Protein AF-A0A2V8RNE8-F1 (afdb_monomer_lite)

Sequence (135 aa):
SGQACASVERCYVHERVADDFTARVVEKVLALRQAVGTEEGADLGAMSSERQLRTVEEHLREAVARGACVLTGGGRARGLPEGGAFHEPTVLTGVDHSMTIMREETFGPVLPVMTFRDEDEAVRLANDSPFGLTA

Secondary structure (DSSP, 8-state):
---STTS---EEEEGGGHHHHHHHHHHHHHT--B--TTSTT-SB---S-HHHHHHHHHHHHHHHHTT-EEEE--SBPSSS-TT---B--EEEES--TTSGGGTS---SSEEEEEEESSHHHHHHHHHSSS--S--

Radius of gyration: 14.94 Å; chains: 1; bounding box: 36×27×40 Å

Foldseek 3Di:
DLQDPPRQLEAEAAPVCQVVVVVVVLVVLVPAAEADPPDPRHRHYFDPDPVLLVLLLVLLVQQVVVPKDKPDFNAADPPYDPPTRHGRQIEIEPDDPVGCSLADRSSDSYYYYYYDHDPVRVVVSVPPYPDDDYD

pLDDT: mean 94.1, std 6.02, range [69.38, 98.56]

Structure (mmCIF, N/CA/C/O backbone):
data_AF-A0A2V8RNE8-F1
#
_entry.id   AF-A0A2V8RNE8-F1
#
loop_
_atom_site.group_PDB
_atom_site.id
_atom_site.type_symbol
_atom_site.label_atom_id
_atom_site.label_alt_id
_atom_site.label_comp_id
_atom_site.label_asym_id
_atom_site.label_entity_id
_atom_site.label_seq_id
_atom_site.pdbx_PDB_ins_code
_atom_site.Cartn_x
_atom_site.Cartn_y
_atom_site.Cartn_z
_atom_site.occupancy
_atom_site.B_iso_or_equiv
_atom_site.auth_seq_id
_atom_site.auth_comp_id
_atom_site.auth_asym_id
_atom_site.auth_atom_id
_atom_site.pdbx_PDB_model_num
ATOM 1 N N . SER A 1 1 ? -0.937 -1.081 10.993 1.00 81.75 1 SER A N 1
ATOM 2 C CA . SER A 1 1 ? -1.411 0.008 10.111 1.00 81.75 1 SER A CA 1
ATOM 3 C C . SER A 1 1 ? -0.314 0.545 9.191 1.00 81.75 1 SER A C 1
ATOM 5 O O . SER A 1 1 ? -0.333 1.722 8.870 1.00 81.75 1 SER A O 1
ATOM 7 N N . GLY A 1 2 ? 0.631 -0.298 8.740 1.00 71.81 2 GLY A N 1
ATOM 8 C CA . GLY A 1 2 ? 1.740 0.125 7.861 1.00 71.81 2 GLY A CA 1
ATOM 9 C C . GLY A 1 2 ? 2.819 0.991 8.524 1.00 71.81 2 GLY A C 1
ATOM 10 O O . GLY A 1 2 ? 3.748 1.431 7.872 1.00 71.81 2 GLY A O 1
ATOM 11 N N . GLN A 1 3 ? 2.723 1.228 9.833 1.00 81.00 3 GLN A N 1
ATOM 12 C CA . GLN A 1 3 ? 3.636 2.097 10.578 1.00 81.00 3 GLN A CA 1
ATOM 13 C C . GLN A 1 3 ? 4.807 1.313 11.172 1.00 81.00 3 GLN A C 1
ATOM 15 O O . GLN A 1 3 ? 4.965 1.223 12.390 1.00 81.00 3 GLN A O 1
ATOM 20 N N . ALA A 1 4 ? 5.598 0.697 10.306 1.00 81.50 4 ALA A N 1
ATOM 21 C CA . ALA A 1 4 ? 6.851 0.061 10.687 1.00 81.50 4 ALA A CA 1
ATOM 22 C C . ALA A 1 4 ? 7.877 0.313 9.590 1.00 81.50 4 ALA A C 1
ATOM 24 O O . ALA A 1 4 ? 7.543 0.158 8.421 1.00 81.50 4 ALA A O 1
ATOM 25 N N . CYS A 1 5 ? 9.115 0.639 9.963 1.00 74.69 5 CYS A N 1
ATOM 26 C CA . CYS A 1 5 ? 10.152 1.027 9.001 1.00 74.69 5 CYS A CA 1
ATOM 27 C C . CYS A 1 5 ? 10.451 -0.063 7.954 1.00 74.69 5 CYS A C 1
ATOM 29 O O . CYS A 1 5 ? 10.882 0.247 6.856 1.00 74.69 5 CYS A O 1
ATOM 31 N N . ALA A 1 6 ? 10.222 -1.338 8.286 1.00 74.19 6 ALA A N 1
ATOM 32 C CA . ALA A 1 6 ? 10.394 -2.471 7.370 1.00 74.19 6 ALA A CA 1
ATOM 33 C C . ALA A 1 6 ? 9.085 -2.893 6.664 1.00 74.19 6 ALA A C 1
ATOM 35 O O . ALA A 1 6 ? 8.999 -4.003 6.142 1.00 74.19 6 ALA A O 1
ATOM 36 N N . SER A 1 7 ? 8.036 -2.063 6.704 1.00 82.50 7 SER A N 1
ATOM 37 C CA . SER A 1 7 ? 6.794 -2.338 5.972 1.00 82.50 7 SER A CA 1
ATOM 38 C C . SER A 1 7 ? 7.037 -2.247 4.470 1.00 82.50 7 SER A C 1
ATOM 40 O O . SER A 1 7 ? 7.851 -1.456 3.998 1.00 82.50 7 SER A O 1
ATOM 42 N N . VAL A 1 8 ? 6.299 -3.049 3.706 1.00 86.81 8 VAL A N 1
ATOM 43 C CA . VAL A 1 8 ? 6.320 -2.959 2.245 1.00 86.81 8 VAL A CA 1
ATOM 44 C C . VAL A 1 8 ? 5.577 -1.690 1.826 1.00 86.81 8 VAL A C 1
ATOM 46 O O . VAL A 1 8 ? 4.351 -1.669 1.817 1.00 86.81 8 VAL A O 1
ATOM 49 N N . GLU A 1 9 ? 6.327 -0.646 1.477 1.00 91.38 9 GLU A N 1
ATOM 50 C CA . GLU A 1 9 ? 5.783 0.629 0.976 1.00 91.38 9 GLU A CA 1
ATOM 51 C C . GLU A 1 9 ? 5.516 0.599 -0.536 1.00 91.38 9 GLU A C 1
ATOM 53 O O . GLU A 1 9 ? 4.718 1.380 -1.039 1.00 91.38 9 GLU A O 1
ATOM 58 N N . ARG A 1 10 ? 6.186 -0.288 -1.287 1.00 94.00 10 ARG A N 1
ATOM 59 C CA . ARG A 1 10 ? 6.053 -0.413 -2.748 1.00 94.00 10 ARG A CA 1
ATOM 60 C C . ARG A 1 10 ? 6.098 -1.876 -3.151 1.00 94.00 10 ARG A C 1
ATOM 62 O O . ARG A 1 10 ? 7.003 -2.599 -2.741 1.00 94.00 10 ARG A O 1
ATOM 69 N N . CYS A 1 11 ? 5.153 -2.304 -3.978 1.00 97.00 11 CYS A N 1
ATOM 70 C CA . CYS A 1 11 ? 5.143 -3.645 -4.544 1.00 97.00 11 CYS A CA 1
ATOM 71 C C . CYS A 1 11 ? 5.383 -3.577 -6.052 1.00 97.00 11 CYS A C 1
ATOM 73 O O . CYS A 1 11 ? 4.637 -2.914 -6.771 1.00 97.00 11 CYS A O 1
ATOM 75 N N . TYR A 1 12 ? 6.403 -4.291 -6.526 1.00 97.94 12 TYR A N 1
ATOM 76 C CA . TYR A 1 12 ? 6.644 -4.486 -7.951 1.00 97.94 12 TYR A CA 1
ATOM 77 C C . TYR A 1 12 ? 6.240 -5.898 -8.351 1.00 97.94 12 TYR A C 1
ATOM 79 O O . TYR A 1 12 ? 6.677 -6.871 -7.736 1.00 97.94 12 TYR A O 1
ATOM 87 N N . VAL A 1 13 ? 5.419 -6.020 -9.389 1.00 98.25 13 VAL A N 1
ATOM 88 C CA . VAL A 1 13 ? 4.919 -7.310 -9.878 1.00 98.25 13 VAL A CA 1
ATOM 89 C C . VAL A 1 13 ? 5.139 -7.431 -11.380 1.00 98.25 13 VAL A C 1
ATOM 91 O O . VAL A 1 13 ? 4.970 -6.469 -12.123 1.00 98.25 13 VAL A O 1
ATOM 94 N N . HIS A 1 14 ? 5.526 -8.609 -11.862 1.00 98.44 14 HIS A N 1
ATOM 95 C CA . HIS A 1 14 ? 5.692 -8.793 -13.299 1.00 98.44 14 HIS A CA 1
ATOM 96 C C . HIS A 1 14 ? 4.325 -8.666 -13.989 1.00 98.44 14 HIS A C 1
ATOM 98 O O . HIS A 1 14 ? 3.357 -9.305 -13.572 1.00 98.44 14 HIS A O 1
ATOM 104 N N . GLU A 1 15 ? 4.254 -7.899 -15.080 1.00 98.12 15 GLU A N 1
ATOM 105 C CA . GLU A 1 15 ? 3.011 -7.611 -15.820 1.00 98.12 15 GLU A CA 1
ATOM 106 C C . GLU A 1 15 ? 2.162 -8.856 -16.152 1.00 98.12 15 GLU A C 1
ATOM 108 O O . GLU A 1 15 ? 0.939 -8.798 -16.106 1.00 98.12 15 GLU A O 1
ATOM 113 N N . ARG A 1 16 ? 2.791 -10.014 -16.407 1.00 98.38 16 ARG A N 1
ATOM 114 C CA . ARG A 1 16 ? 2.104 -11.261 -16.787 1.00 98.38 16 ARG A CA 1
ATOM 115 C C . ARG A 1 16 ? 1.244 -11.863 -15.679 1.00 98.38 16 ARG A C 1
ATOM 117 O O . ARG A 1 16 ? 0.412 -12.712 -15.973 1.00 98.38 16 ARG A O 1
ATOM 124 N N . VAL A 1 17 ? 1.490 -11.490 -14.426 1.00 98.06 17 VAL A N 1
ATOM 125 C CA . VAL A 1 17 ? 0.783 -12.029 -13.254 1.00 98.06 17 VAL A CA 1
ATOM 126 C C . VAL A 1 17 ? 0.134 -10.931 -12.414 1.00 98.06 17 VAL A C 1
ATOM 128 O O . VAL A 1 17 ? -0.394 -11.224 -11.345 1.00 98.06 17 VAL A O 1
ATOM 131 N N . ALA A 1 18 ? 0.178 -9.675 -12.868 1.00 97.94 18 ALA A N 1
ATOM 132 C CA . ALA A 1 18 ? -0.263 -8.522 -12.091 1.00 97.94 18 ALA A CA 1
ATOM 133 C C . ALA A 1 18 ? -1.752 -8.599 -11.723 1.00 97.94 18 ALA A C 1
ATOM 135 O O . ALA A 1 18 ? -2.107 -8.372 -10.565 1.00 97.94 18 ALA A O 1
ATOM 136 N N . ASP A 1 19 ? -2.606 -8.988 -12.670 1.00 97.44 19 ASP A N 1
ATOM 137 C CA . ASP A 1 19 ? -4.052 -9.091 -12.453 1.00 97.44 19 ASP A CA 1
ATOM 138 C C . ASP A 1 19 ? -4.386 -10.171 -11.409 1.00 97.44 19 ASP A C 1
ATOM 140 O O . ASP A 1 19 ? -5.031 -9.891 -10.397 1.00 97.44 19 ASP A O 1
ATOM 144 N N . ASP A 1 20 ? -3.862 -11.388 -11.586 1.00 98.25 20 ASP A N 1
ATOM 145 C CA . ASP A 1 20 ? -4.070 -12.499 -10.647 1.00 98.25 20 ASP A CA 1
ATOM 146 C C . ASP A 1 20 ? -3.498 -12.197 -9.255 1.00 98.25 20 ASP A C 1
ATOM 148 O O . ASP A 1 20 ? -4.091 -12.546 -8.229 1.00 98.25 20 ASP A O 1
ATOM 152 N N . PHE A 1 21 ? -2.329 -11.557 -9.206 1.00 98.50 21 PHE A N 1
ATOM 153 C CA . PHE A 1 21 ? -1.688 -11.157 -7.960 1.00 98.50 21 PHE A CA 1
ATOM 154 C C . PHE A 1 21 ? -2.531 -10.119 -7.217 1.00 98.50 21 PHE A C 1
ATOM 156 O O . PHE A 1 21 ? -2.861 -10.321 -6.048 1.00 98.50 21 PHE A O 1
ATOM 163 N N . THR A 1 22 ? -2.915 -9.032 -7.890 1.00 98.25 22 THR A N 1
ATOM 164 C CA . THR A 1 22 ? -3.677 -7.940 -7.270 1.00 98.25 22 THR A CA 1
ATOM 165 C C . THR A 1 22 ? -5.056 -8.402 -6.817 1.00 98.25 22 THR A C 1
ATOM 167 O O . THR A 1 22 ? -5.459 -8.056 -5.708 1.00 98.25 22 THR A O 1
ATOM 170 N N . ALA A 1 23 ? -5.731 -9.271 -7.576 1.00 98.38 23 ALA A N 1
ATOM 171 C CA . ALA A 1 23 ? -6.995 -9.876 -7.159 1.00 98.38 23 ALA A CA 1
ATOM 172 C C . ALA A 1 23 ? -6.864 -10.645 -5.829 1.00 98.38 23 ALA A C 1
ATOM 174 O O . ALA A 1 23 ? -7.658 -10.445 -4.909 1.00 98.38 23 ALA A O 1
ATOM 175 N N . ARG A 1 24 ? -5.818 -11.471 -5.683 1.00 98.50 24 ARG A N 1
ATOM 176 C CA . ARG A 1 24 ? -5.554 -12.234 -4.446 1.00 98.50 24 ARG A CA 1
ATOM 177 C C . ARG A 1 24 ? -5.143 -11.342 -3.278 1.00 98.50 24 ARG A C 1
ATOM 179 O O . ARG A 1 24 ? -5.466 -11.641 -2.129 1.00 98.50 24 ARG A O 1
ATOM 186 N N . VAL A 1 25 ? -4.403 -10.269 -3.549 1.00 98.25 25 VAL A N 1
ATOM 187 C CA . VAL A 1 25 ? -4.046 -9.273 -2.531 1.00 98.25 25 VAL A CA 1
ATOM 188 C C . VAL A 1 25 ? -5.303 -8.573 -2.025 1.00 98.25 25 VAL A C 1
ATOM 190 O O . VAL A 1 25 ? -5.501 -8.504 -0.816 1.00 98.25 25 VAL A O 1
ATOM 193 N N . VAL A 1 26 ? -6.179 -8.121 -2.925 1.00 98.50 26 VAL A N 1
ATOM 194 C CA . VAL A 1 26 ? -7.453 -7.481 -2.571 1.00 98.50 26 VAL A CA 1
ATOM 195 C C . VAL A 1 26 ? -8.330 -8.421 -1.745 1.00 98.50 26 VAL A C 1
ATOM 197 O O . VAL A 1 26 ? -8.823 -8.006 -0.701 1.00 98.50 26 VAL A O 1
ATOM 200 N N . GLU A 1 27 ? -8.460 -9.692 -2.138 1.00 98.50 27 GLU A N 1
ATOM 201 C CA . GLU A 1 27 ? -9.192 -10.705 -1.361 1.00 98.50 27 GLU A CA 1
ATOM 202 C C . GLU A 1 27 ? -8.674 -10.8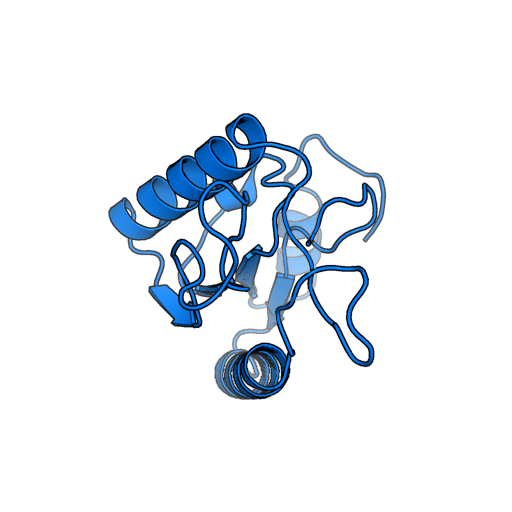00 0.084 1.00 98.50 27 GLU A C 1
ATOM 204 O O . GLU A 1 27 ? -9.451 -10.759 1.038 1.00 98.50 27 GLU A O 1
ATOM 209 N N . LYS A 1 28 ? -7.349 -10.868 0.261 1.00 98.19 28 LYS A N 1
ATOM 210 C CA . LYS A 1 28 ? -6.724 -10.936 1.589 1.00 98.19 28 LYS A CA 1
ATOM 211 C C . LYS A 1 28 ? -6.903 -9.653 2.390 1.00 98.19 28 LYS A C 1
ATOM 213 O O . LYS A 1 28 ? -7.124 -9.729 3.593 1.00 98.19 28 LYS A O 1
ATOM 218 N N . VAL A 1 29 ? -6.804 -8.495 1.743 1.00 97.62 29 VAL A N 1
ATOM 219 C CA . VAL A 1 29 ? -6.988 -7.192 2.392 1.00 97.62 29 VAL A CA 1
ATOM 220 C C . VAL A 1 29 ? -8.428 -7.018 2.873 1.00 97.62 29 VAL A C 1
ATOM 222 O O . VAL A 1 29 ? -8.638 -6.564 3.994 1.00 97.62 29 VAL A O 1
ATOM 225 N N . LEU A 1 30 ? -9.412 -7.434 2.074 1.00 97.19 30 LEU A N 1
ATOM 226 C CA . LEU A 1 30 ? -10.830 -7.396 2.443 1.00 97.19 30 LEU A CA 1
ATOM 227 C C . LEU A 1 30 ? -11.180 -8.345 3.598 1.00 97.19 30 LEU A C 1
ATOM 229 O O . LEU A 1 30 ? -12.168 -8.119 4.291 1.00 97.19 30 LEU A O 1
ATOM 233 N N . ALA A 1 31 ? -10.380 -9.391 3.817 1.00 97.56 31 ALA A N 1
ATOM 234 C CA . ALA A 1 31 ? -10.548 -10.305 4.942 1.00 97.56 31 ALA A CA 1
ATOM 235 C C . ALA A 1 31 ? -9.996 -9.756 6.272 1.00 97.56 31 ALA A C 1
ATOM 237 O O . ALA A 1 31 ? -10.253 -10.358 7.313 1.00 97.56 31 ALA A O 1
ATOM 238 N N . LEU A 1 32 ? -9.247 -8.643 6.259 1.00 96.50 32 LEU A N 1
ATOM 239 C CA . LEU A 1 32 ? -8.685 -8.052 7.475 1.00 96.50 32 LEU A CA 1
ATOM 240 C C . LEU A 1 32 ? -9.784 -7.436 8.342 1.00 96.50 32 LEU A C 1
ATOM 242 O O . LEU A 1 32 ? -10.553 -6.579 7.899 1.00 96.50 32 LEU A O 1
ATOM 246 N N . ARG A 1 33 ? -9.795 -7.789 9.625 1.00 95.06 33 ARG A N 1
ATOM 247 C CA . ARG A 1 33 ? -10.652 -7.157 10.623 1.00 95.06 33 ARG A CA 1
ATOM 248 C C . ARG A 1 33 ? -9.989 -5.898 11.175 1.00 95.06 33 ARG A C 1
ATOM 250 O O . ARG A 1 33 ? -9.117 -5.960 12.044 1.00 95.06 33 ARG A O 1
ATOM 257 N N . GLN A 1 34 ? -10.440 -4.738 10.700 1.00 95.38 34 GLN A N 1
ATOM 258 C CA . GLN A 1 34 ? -10.078 -3.457 11.300 1.00 95.38 34 GLN A CA 1
ATOM 259 C C . GLN A 1 34 ? -10.930 -3.185 12.545 1.00 95.38 34 GLN A C 1
ATOM 261 O O . GLN A 1 34 ? -12.157 -3.208 12.474 1.00 95.38 34 GLN A O 1
ATOM 266 N N . ALA A 1 35 ? -10.286 -2.940 13.683 1.00 94.12 35 ALA A N 1
ATOM 267 C CA . ALA A 1 35 ? -10.957 -2.757 14.969 1.00 94.12 35 ALA A CA 1
ATOM 268 C C . ALA A 1 35 ? -10.104 -1.925 15.938 1.00 94.12 35 ALA A C 1
ATOM 270 O O . ALA A 1 35 ? -8.953 -1.580 15.653 1.00 94.12 35 ALA A O 1
ATOM 271 N N . VAL A 1 36 ? -10.654 -1.595 17.109 1.00 92.44 36 VAL A N 1
ATOM 272 C CA . VAL A 1 36 ? -9.849 -1.022 18.195 1.00 92.44 36 VAL A CA 1
ATOM 273 C C . VAL A 1 36 ? -8.799 -2.048 18.624 1.00 92.44 36 VAL A C 1
ATOM 275 O O . VAL A 1 36 ? -9.104 -3.224 18.783 1.00 92.44 36 VAL A O 1
ATOM 278 N N . GLY A 1 37 ? -7.555 -1.613 18.840 1.00 86.00 37 GLY A N 1
ATOM 279 C CA . GLY A 1 37 ? -6.429 -2.530 19.075 1.00 86.00 37 GLY A CA 1
ATOM 280 C C . GLY A 1 37 ? -6.531 -3.395 20.339 1.00 86.00 37 GLY A C 1
ATOM 281 O O . GLY A 1 37 ? -5.777 -4.350 20.479 1.00 86.00 37 GLY A O 1
ATOM 282 N N . THR A 1 38 ? -7.442 -3.073 21.260 1.00 88.69 38 THR A N 1
ATOM 283 C CA . THR A 1 38 ? -7.729 -3.879 22.457 1.00 88.69 38 THR A CA 1
ATOM 284 C C . THR A 1 38 ? -8.779 -4.965 22.221 1.00 88.69 38 THR A C 1
ATOM 286 O O . THR A 1 38 ? -9.043 -5.750 23.127 1.00 88.69 38 THR A O 1
ATOM 289 N N . GLU A 1 39 ? -9.422 -4.995 21.054 1.00 91.56 39 GLU A N 1
ATOM 290 C CA . GLU A 1 39 ? -10.407 -6.019 20.715 1.00 91.56 39 GLU A CA 1
ATOM 291 C C . GLU A 1 39 ? -9.731 -7.311 20.250 1.00 91.56 39 GLU A C 1
ATOM 293 O O . GLU A 1 39 ? -8.779 -7.300 19.469 1.00 91.56 39 GLU A O 1
ATOM 298 N N . GLU A 1 40 ? -10.265 -8.446 20.696 1.00 92.88 40 GLU A N 1
ATOM 299 C CA . GLU A 1 40 ? -9.794 -9.760 20.268 1.00 92.88 40 GLU A CA 1
ATOM 300 C C . GLU A 1 40 ? -10.012 -9.953 18.761 1.00 92.88 40 GLU A C 1
ATOM 302 O O . GLU A 1 40 ? -11.060 -9.589 18.227 1.00 92.88 40 GLU A O 1
ATOM 307 N N . GLY A 1 41 ? -9.011 -10.504 18.067 1.00 91.69 41 GLY A N 1
ATOM 308 C CA . GLY A 1 41 ? -9.056 -10.732 16.620 1.00 91.69 41 GLY A CA 1
ATOM 309 C C . GLY A 1 41 ? -8.967 -9.457 15.776 1.00 91.69 41 GLY A C 1
ATOM 310 O O . GLY A 1 41 ? -9.521 -9.420 14.682 1.00 91.69 41 GLY A O 1
ATOM 311 N N . ALA A 1 42 ? -8.395 -8.366 16.292 1.00 93.69 42 ALA A N 1
ATOM 312 C CA . ALA A 1 42 ? -8.114 -7.172 15.495 1.00 93.69 42 ALA A CA 1
ATOM 313 C C . ALA A 1 42 ? -6.843 -7.387 14.653 1.00 93.69 42 ALA A C 1
ATOM 315 O O . ALA A 1 42 ? -5.752 -7.508 15.207 1.00 93.69 42 ALA A O 1
ATOM 316 N N . ASP A 1 43 ? -6.972 -7.390 13.325 1.00 94.69 43 ASP A N 1
ATOM 317 C CA . ASP A 1 43 ? -5.826 -7.476 12.406 1.00 94.69 43 ASP A CA 1
ATOM 318 C C . ASP A 1 43 ? -5.193 -6.099 12.166 1.00 94.69 43 ASP A C 1
ATOM 320 O O . ASP A 1 43 ? -3.989 -5.965 11.930 1.00 94.69 43 ASP A O 1
ATOM 324 N N . LEU A 1 44 ? -6.017 -5.047 12.213 1.00 94.25 44 LEU A N 1
ATOM 325 C CA . LEU A 1 44 ? -5.617 -3.686 11.884 1.00 94.25 44 LEU A CA 1
ATOM 326 C C . LEU A 1 44 ? -6.217 -2.675 12.866 1.00 94.25 44 LEU A C 1
ATOM 328 O O . LEU A 1 44 ? -7.430 -2.551 12.986 1.00 94.25 44 LEU A O 1
ATOM 332 N N . GLY A 1 45 ? -5.353 -1.917 13.542 1.00 93.94 45 GLY A N 1
ATOM 333 C CA . GLY A 1 45 ? -5.748 -0.830 14.440 1.00 93.94 45 GLY A CA 1
ATOM 334 C C . GLY A 1 45 ? -5.763 0.553 13.783 1.00 93.94 45 GLY A C 1
ATOM 335 O O . GLY A 1 45 ? -5.561 0.703 12.573 1.00 93.94 45 GLY A O 1
ATOM 336 N N . ALA A 1 46 ? -5.951 1.578 14.615 1.00 94.75 46 ALA A N 1
ATOM 337 C CA . ALA A 1 46 ? -5.799 2.975 14.219 1.00 94.75 46 ALA A CA 1
ATOM 338 C C . ALA A 1 46 ? -4.354 3.301 13.813 1.00 94.75 46 ALA A C 1
ATOM 340 O O . ALA A 1 46 ? -3.391 2.613 14.167 1.00 94.75 46 ALA A O 1
ATOM 341 N N . MET A 1 47 ? -4.205 4.400 13.088 1.00 94.50 47 MET A N 1
ATOM 342 C CA . MET A 1 47 ? -2.933 5.078 12.916 1.00 94.50 47 MET A CA 1
ATOM 343 C C . MET A 1 47 ? -2.537 5.824 14.196 1.00 94.50 47 MET A C 1
ATOM 345 O O . MET A 1 47 ? -3.383 6.195 15.009 1.00 94.50 47 MET A O 1
ATOM 349 N N . SER A 1 48 ? -1.242 6.087 14.363 1.00 91.38 48 SER A N 1
ATOM 350 C CA . SER A 1 48 ? -0.700 6.732 15.565 1.00 91.38 48 SER A CA 1
ATOM 351 C C . SER A 1 48 ? -1.164 8.177 15.771 1.00 91.38 48 SER A C 1
ATOM 353 O O . SER A 1 48 ? -1.135 8.673 16.895 1.00 91.38 48 SER A O 1
ATOM 355 N N . SER A 1 49 ? -1.550 8.882 14.701 1.00 93.31 49 SER A N 1
ATOM 356 C CA . SER A 1 49 ? -2.009 10.269 14.788 1.00 93.31 49 SER A CA 1
ATOM 357 C C . SER A 1 49 ? -2.852 10.693 13.587 1.00 93.31 49 SER A C 1
ATOM 359 O O . SER A 1 49 ? -2.615 10.259 12.461 1.00 93.31 49 SER A O 1
ATOM 361 N N . GLU A 1 50 ? -3.751 11.654 13.814 1.00 94.44 50 GLU A N 1
ATOM 362 C CA . GLU A 1 50 ? -4.498 12.346 12.751 1.00 94.44 50 GLU A CA 1
ATOM 363 C C . GLU A 1 50 ? -3.585 13.043 11.737 1.00 94.44 50 GLU A C 1
ATOM 365 O O . GLU A 1 50 ? -3.943 13.197 10.574 1.00 94.44 50 GLU A O 1
ATOM 370 N N . ARG A 1 51 ? -2.397 13.489 12.163 1.00 94.56 51 ARG A N 1
ATOM 371 C CA . ARG A 1 51 ? -1.422 14.094 11.250 1.00 94.56 51 ARG A CA 1
ATOM 372 C C . ARG A 1 51 ? -0.929 13.078 10.223 1.00 94.56 51 ARG A C 1
ATOM 374 O O . ARG A 1 51 ? -0.932 13.401 9.045 1.00 94.56 51 ARG A O 1
ATOM 381 N N . GLN A 1 52 ? -0.542 11.881 10.667 1.00 94.94 52 GLN A N 1
ATOM 382 C CA . GLN A 1 52 ? -0.088 10.832 9.752 1.00 94.94 52 GLN A CA 1
ATOM 383 C C . GLN A 1 52 ? -1.219 10.386 8.824 1.00 94.94 52 GLN A C 1
ATOM 385 O O . GLN A 1 52 ? -0.998 10.186 7.636 1.00 94.94 52 GLN A O 1
ATOM 390 N N . LEU A 1 53 ? -2.440 10.282 9.352 1.00 95.25 53 LEU A N 1
ATOM 391 C CA . LEU A 1 53 ? -3.602 9.940 8.541 1.00 95.25 53 LEU A CA 1
ATOM 392 C C . LEU A 1 53 ? -3.844 10.966 7.423 1.00 95.25 53 LEU A C 1
ATOM 394 O O . LEU A 1 53 ? -4.106 10.566 6.295 1.00 95.25 53 LEU A O 1
ATOM 398 N N . ARG A 1 54 ? -3.672 12.269 7.685 1.00 95.94 54 ARG A N 1
ATOM 399 C CA . ARG A 1 54 ? -3.754 13.290 6.626 1.00 95.94 54 ARG A CA 1
ATOM 400 C C . ARG A 1 54 ? -2.678 13.132 5.553 1.00 95.94 54 ARG A C 1
ATOM 402 O O . ARG A 1 54 ? -2.992 13.300 4.384 1.00 95.94 54 ARG A O 1
ATOM 409 N N . THR A 1 55 ? -1.447 12.768 5.919 1.00 96.50 55 THR A N 1
ATOM 410 C CA . THR A 1 55 ? -0.389 12.469 4.934 1.00 96.50 55 THR A CA 1
ATOM 411 C C . THR A 1 55 ? -0.798 11.318 4.014 1.00 96.50 55 THR A C 1
ATOM 413 O O . THR A 1 55 ? -0.650 11.420 2.798 1.00 96.50 55 THR A O 1
ATOM 416 N N . VAL A 1 56 ? -1.398 10.259 4.570 1.00 97.25 56 VAL A N 1
ATOM 417 C CA . VAL A 1 56 ? -1.956 9.154 3.774 1.00 97.25 56 VAL A CA 1
ATOM 418 C C . VAL A 1 56 ? -3.050 9.648 2.826 1.00 97.25 56 VAL A C 1
ATOM 420 O O . VAL A 1 56 ? -3.007 9.350 1.634 1.00 97.25 56 VAL A O 1
ATOM 423 N N . GLU A 1 57 ? -4.005 10.434 3.332 1.00 97.56 57 GLU A N 1
ATOM 424 C CA . GLU A 1 57 ? -5.092 11.008 2.528 1.00 97.56 57 GLU A CA 1
ATOM 425 C 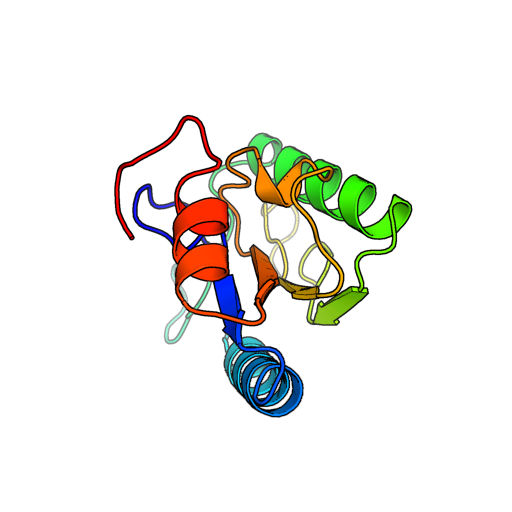C . GLU A 1 57 ? -4.556 11.896 1.387 1.00 97.56 57 GLU A C 1
ATOM 427 O O . GLU A 1 57 ? -5.069 11.848 0.268 1.00 97.56 57 GLU A O 1
ATOM 432 N N . GLU A 1 58 ? -3.511 12.687 1.645 1.00 98.06 58 GLU A N 1
ATOM 433 C CA . GLU A 1 58 ? -2.859 13.555 0.660 1.00 98.06 58 GLU A CA 1
ATOM 434 C C . GLU A 1 58 ? -2.165 12.749 -0.446 1.00 98.06 58 GLU A C 1
ATOM 436 O O . GLU A 1 58 ? -2.406 13.017 -1.626 1.00 98.06 58 GLU A O 1
ATOM 441 N N . HIS A 1 59 ? -1.366 11.737 -0.090 1.00 98.19 59 HIS A N 1
ATOM 442 C CA . HIS A 1 59 ? -0.685 10.870 -1.060 1.00 98.19 59 HIS A CA 1
ATOM 443 C C . HIS A 1 59 ? -1.688 10.097 -1.926 1.00 98.19 59 HIS A C 1
ATOM 445 O O . HIS A 1 59 ? -1.539 10.033 -3.145 1.00 98.19 59 HIS A O 1
ATOM 451 N N . LEU A 1 60 ? -2.747 9.552 -1.316 1.00 98.06 60 LEU A N 1
ATOM 452 C CA . LEU A 1 60 ? -3.809 8.848 -2.039 1.00 98.06 60 LEU A CA 1
ATOM 453 C C . LEU A 1 60 ? -4.542 9.768 -3.011 1.00 98.06 60 LEU A C 1
ATOM 455 O O . LEU A 1 60 ? -4.749 9.414 -4.172 1.00 98.06 60 LEU A O 1
ATOM 459 N N . ARG A 1 61 ? -4.926 10.963 -2.552 1.00 98.31 61 ARG A N 1
ATOM 460 C CA . ARG A 1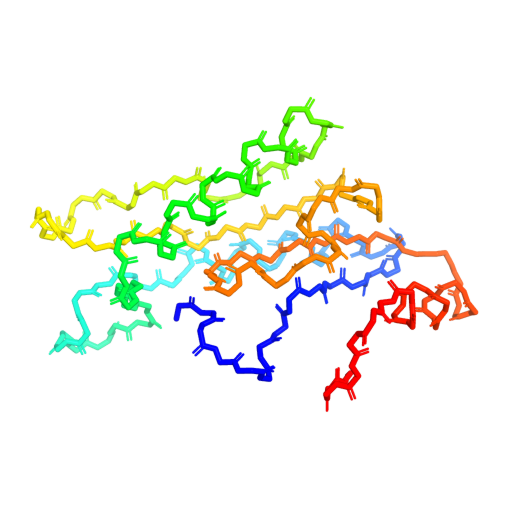 61 ? -5.623 11.944 -3.387 1.00 98.31 61 ARG A CA 1
ATOM 461 C C . ARG A 1 61 ? -4.773 12.366 -4.581 1.00 98.31 61 ARG A C 1
ATOM 463 O O . ARG A 1 61 ? -5.307 12.515 -5.678 1.00 98.31 61 ARG A O 1
ATOM 470 N N . GLU A 1 62 ? -3.480 12.576 -4.362 1.00 98.56 62 GLU A N 1
ATOM 471 C CA . GLU A 1 62 ? -2.520 12.926 -5.404 1.00 98.56 62 GLU A CA 1
ATOM 472 C C . GLU A 1 62 ? -2.372 11.804 -6.436 1.00 98.56 62 GLU A C 1
ATOM 474 O O . GLU A 1 62 ? -2.538 12.060 -7.629 1.00 98.56 62 GLU A O 1
ATOM 479 N N . ALA A 1 63 ? -2.180 10.562 -5.987 1.00 98.38 63 ALA A N 1
ATOM 480 C CA . ALA A 1 63 ? -2.072 9.402 -6.865 1.00 98.38 63 ALA A CA 1
ATOM 481 C C . ALA A 1 63 ? -3.336 9.212 -7.723 1.00 98.38 63 ALA A C 1
ATOM 483 O O . ALA A 1 63 ? -3.249 9.075 -8.944 1.00 98.38 63 ALA A O 1
ATOM 484 N N . VAL A 1 64 ? -4.528 9.278 -7.114 1.00 98.44 64 VAL A N 1
ATOM 485 C CA . VAL A 1 64 ? -5.808 9.161 -7.837 1.00 98.44 64 VAL A CA 1
ATOM 486 C C . VAL A 1 64 ? -5.986 10.298 -8.843 1.00 98.44 64 VAL A C 1
ATOM 488 O O . VAL A 1 64 ? -6.394 10.059 -9.979 1.00 98.44 64 VAL A O 1
ATOM 491 N N . ALA A 1 65 ? -5.631 11.534 -8.476 1.00 98.38 65 ALA A N 1
ATOM 492 C CA . ALA A 1 65 ? -5.682 12.672 -9.395 1.00 98.38 65 ALA A CA 1
ATOM 493 C C . ALA A 1 65 ? -4.738 12.510 -10.602 1.00 98.38 65 ALA A C 1
ATOM 495 O O . ALA A 1 65 ? -4.985 13.105 -11.651 1.00 98.38 65 ALA A O 1
ATOM 496 N N . ARG A 1 66 ? -3.684 11.695 -10.468 1.00 98.25 66 ARG A N 1
ATOM 497 C CA . ARG A 1 66 ? -2.743 11.348 -11.541 1.00 98.25 66 ARG A CA 1
ATOM 498 C C . ARG A 1 66 ? -3.067 10.043 -12.271 1.00 98.25 66 ARG A C 1
ATOM 500 O O . ARG A 1 66 ? -2.309 9.652 -13.151 1.00 98.25 66 ARG A O 1
ATOM 507 N N . GLY A 1 67 ? -4.198 9.409 -11.967 1.00 98.12 67 GLY A N 1
ATOM 508 C CA . GLY A 1 67 ? -4.690 8.237 -12.693 1.00 98.12 67 GLY A CA 1
ATOM 509 C C . GLY A 1 67 ? -4.462 6.893 -12.005 1.00 98.12 67 GLY A C 1
ATOM 510 O O . GLY A 1 67 ? -4.790 5.869 -12.603 1.00 98.12 67 GLY A O 1
ATOM 511 N N . ALA A 1 68 ? -3.966 6.868 -10.763 1.00 98.38 68 ALA A N 1
ATOM 512 C CA . ALA A 1 68 ? -3.941 5.636 -9.981 1.00 98.38 68 ALA A CA 1
ATOM 513 C C . ALA A 1 68 ? -5.367 5.125 -9.712 1.00 98.38 68 ALA A C 1
ATOM 515 O O . ALA A 1 68 ? -6.303 5.899 -9.487 1.00 98.38 68 ALA A O 1
ATOM 516 N N . CYS A 1 69 ? -5.525 3.805 -9.694 1.00 98.44 69 CYS A N 1
ATOM 517 C CA . CYS A 1 69 ? -6.784 3.130 -9.416 1.00 98.44 69 CYS A CA 1
ATOM 518 C C . CYS A 1 69 ? -6.769 2.554 -8.000 1.00 98.44 69 CYS A C 1
ATOM 520 O O . CYS A 1 69 ? -5.850 1.822 -7.639 1.00 98.44 69 CYS A O 1
ATOM 522 N N . VAL A 1 70 ? -7.796 2.858 -7.205 1.00 98.56 70 VAL A N 1
ATOM 523 C CA . VAL A 1 70 ? -8.002 2.249 -5.885 1.00 98.56 70 VAL A CA 1
ATOM 524 C C . VAL A 1 70 ? -8.805 0.963 -6.060 1.00 98.56 70 VAL A C 1
ATOM 526 O O . VAL A 1 70 ? -9.943 1.006 -6.523 1.00 98.56 70 VAL A O 1
ATOM 529 N N . LEU A 1 71 ? -8.225 -0.173 -5.673 1.00 98.44 71 LEU A N 1
ATOM 530 C CA . LEU A 1 71 ? -8.873 -1.484 -5.781 1.00 98.44 71 LEU A CA 1
ATOM 531 C C . LEU A 1 71 ? -9.702 -1.854 -4.542 1.00 98.44 71 LEU A C 1
ATOM 533 O O . LEU A 1 71 ? -10.637 -2.643 -4.634 1.00 98.44 71 LEU A O 1
ATOM 537 N N . THR A 1 72 ? -9.354 -1.306 -3.377 1.00 98.25 72 THR A N 1
ATOM 538 C CA . THR A 1 72 ? -10.083 -1.473 -2.110 1.00 98.25 72 THR A CA 1
ATOM 539 C C . THR A 1 72 ? -9.734 -0.336 -1.155 1.00 98.25 72 THR A C 1
ATOM 541 O O . THR A 1 72 ? -8.653 0.243 -1.275 1.00 98.25 72 THR A O 1
ATOM 544 N N . GLY A 1 73 ? -10.617 -0.040 -0.200 1.00 97.12 73 GLY A N 1
ATOM 545 C CA . GLY A 1 73 ? -10.423 1.011 0.798 1.00 97.12 73 GLY A CA 1
ATOM 546 C C . GLY A 1 73 ? -10.422 2.413 0.183 1.00 97.12 73 GLY A C 1
ATOM 547 O O . GLY A 1 73 ? -11.280 2.749 -0.633 1.00 97.12 73 GLY A O 1
ATOM 548 N N . GLY A 1 74 ? -9.420 3.220 0.540 1.00 95.25 74 GLY A N 1
ATOM 549 C CA . GLY A 1 74 ? -9.213 4.559 -0.018 1.00 95.25 74 GLY A CA 1
ATOM 550 C C . GLY A 1 74 ? -9.823 5.698 0.796 1.00 95.25 74 GLY A C 1
ATOM 551 O O . GLY A 1 74 ? -9.888 6.825 0.306 1.00 95.25 74 GLY A O 1
ATOM 552 N N . GLY A 1 75 ? -10.265 5.436 2.027 1.00 95.12 75 GLY A N 1
ATOM 553 C CA . GLY A 1 75 ? -10.770 6.481 2.906 1.00 95.12 75 GLY A CA 1
ATOM 554 C C . GLY A 1 75 ? -10.683 6.148 4.388 1.00 95.12 75 GLY A C 1
ATOM 555 O O . GLY A 1 75 ? -10.101 5.148 4.812 1.00 95.12 75 GLY A O 1
ATOM 556 N N . ARG A 1 76 ? -11.285 7.020 5.199 1.00 95.00 76 ARG A N 1
ATOM 557 C CA . ARG A 1 76 ? -11.433 6.789 6.638 1.00 95.00 76 ARG A CA 1
ATOM 558 C C . ARG A 1 76 ? -12.404 5.643 6.898 1.00 95.00 76 ARG A C 1
ATOM 560 O O . ARG A 1 76 ? -13.488 5.603 6.314 1.00 95.00 76 ARG A O 1
ATOM 567 N N . ALA A 1 77 ? -12.029 4.764 7.820 1.00 92.88 77 ALA A N 1
ATOM 568 C CA . ALA A 1 77 ? -12.837 3.608 8.174 1.00 92.88 77 ALA A CA 1
ATOM 569 C C . ALA A 1 77 ? -14.149 4.025 8.853 1.00 92.88 77 ALA A C 1
ATOM 571 O O . ALA A 1 77 ? -14.192 4.961 9.656 1.00 92.88 77 ALA A O 1
ATOM 572 N N . ARG A 1 78 ? -15.230 3.310 8.535 1.00 89.12 78 ARG A N 1
ATOM 573 C CA . ARG A 1 78 ? -16.570 3.546 9.091 1.00 89.12 78 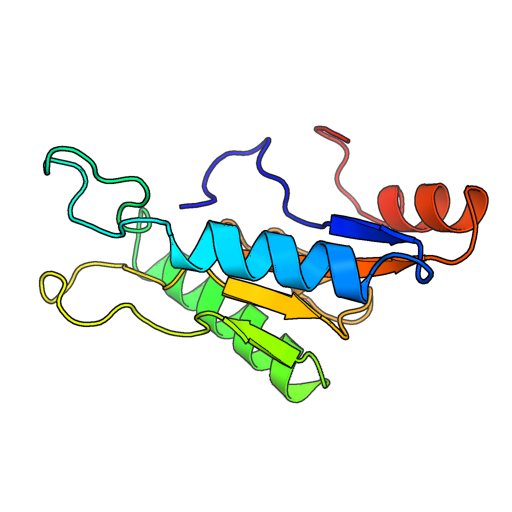ARG A CA 1
ATOM 574 C C . ARG A 1 78 ? -16.892 2.528 10.184 1.00 89.12 78 ARG A C 1
ATOM 576 O O . ARG A 1 78 ? -16.382 1.417 10.168 1.00 89.12 78 ARG A O 1
ATOM 583 N N . GLY A 1 79 ? -17.777 2.895 11.112 1.00 88.19 79 GLY A N 1
ATOM 584 C CA . GLY A 1 79 ? -18.229 1.991 12.181 1.00 88.19 79 GLY A CA 1
ATOM 585 C C . GLY A 1 79 ? -17.213 1.764 13.308 1.00 88.19 79 GLY A C 1
ATOM 586 O O . GLY A 1 79 ? -17.420 0.883 14.135 1.00 88.19 79 GLY A O 1
ATOM 587 N N . LEU A 1 80 ? -16.143 2.561 13.353 1.00 91.38 80 LEU A N 1
ATOM 588 C CA . LEU A 1 80 ? -15.148 2.590 14.428 1.00 91.38 80 LEU A CA 1
ATOM 589 C C . LEU A 1 80 ? -15.351 3.837 15.309 1.00 91.38 80 LEU A C 1
ATOM 591 O O . LEU A 1 80 ? -16.049 4.762 14.883 1.00 91.38 80 LEU A O 1
ATOM 595 N N . PRO A 1 81 ? -14.780 3.882 16.530 1.00 88.75 81 PRO A N 1
ATOM 596 C CA . PRO A 1 81 ? -14.988 5.000 17.446 1.00 88.75 81 PRO A CA 1
ATOM 597 C C . PRO A 1 81 ? -14.656 6.361 16.828 1.00 88.75 81 PRO A C 1
ATOM 599 O O . PRO A 1 81 ? -13.605 6.541 16.205 1.00 88.75 81 PRO A O 1
ATOM 602 N N . GLU A 1 82 ? -15.545 7.332 17.047 1.00 81.44 82 GLU A N 1
ATOM 603 C CA . GLU A 1 82 ? -15.346 8.708 16.597 1.00 81.44 82 GLU A CA 1
ATOM 604 C C . GLU A 1 82 ? -14.064 9.309 17.193 1.00 81.44 82 GLU A C 1
ATOM 606 O O . GLU A 1 82 ? -13.713 9.070 18.349 1.00 81.44 82 GLU A O 1
ATOM 611 N N . GLY A 1 83 ? -13.348 10.095 16.384 1.00 80.06 83 GLY A N 1
ATOM 612 C CA . GLY A 1 83 ? -12.080 10.715 16.778 1.00 80.06 83 GLY A CA 1
ATOM 613 C C . GLY A 1 83 ? -10.857 9.791 16.723 1.00 80.06 83 GLY A C 1
ATOM 614 O O . GLY A 1 83 ? -9.755 10.241 17.030 1.00 80.06 83 GLY A O 1
ATOM 615 N N . GLY A 1 84 ? -11.018 8.524 16.324 1.00 87.31 84 GLY A N 1
ATOM 616 C CA . GLY A 1 84 ? -9.897 7.634 16.033 1.00 87.31 84 GLY A CA 1
ATOM 617 C C . GLY A 1 84 ? -9.333 7.832 14.622 1.00 87.31 84 GLY A C 1
ATOM 618 O O . GLY A 1 84 ? -10.083 7.931 13.651 1.00 87.31 84 GLY A O 1
ATOM 619 N N . ALA A 1 85 ? -8.004 7.809 14.500 1.00 94.00 85 ALA A N 1
ATOM 620 C CA . ALA A 1 85 ? -7.303 7.952 13.226 1.00 94.00 85 ALA A CA 1
ATOM 621 C C . ALA A 1 85 ? -7.303 6.636 12.424 1.00 94.00 85 ALA A C 1
ATOM 623 O O . ALA A 1 85 ? -6.259 6.018 12.225 1.00 94.00 85 ALA A O 1
ATOM 624 N N . PHE A 1 86 ? -8.470 6.161 11.991 1.00 95.44 86 PHE A N 1
ATOM 625 C CA . PHE A 1 86 ? -8.594 4.916 11.231 1.00 95.44 86 PHE A CA 1
ATOM 626 C C . PHE A 1 86 ? -8.671 5.170 9.724 1.00 95.44 86 PHE A C 1
ATOM 628 O O . PHE A 1 86 ? -9.567 5.864 9.245 1.00 95.44 86 PHE A O 1
ATOM 635 N N . HIS A 1 87 ? -7.765 4.546 8.975 1.00 96.31 87 HIS A N 1
ATOM 636 C CA . HIS A 1 87 ? -7.779 4.529 7.515 1.00 96.31 87 HIS A CA 1
ATOM 637 C C . HIS A 1 87 ? -7.987 3.096 7.024 1.00 96.31 87 HIS A C 1
ATOM 639 O O . HIS A 1 87 ? -7.354 2.176 7.548 1.00 96.31 87 HIS A O 1
ATOM 645 N N . GLU A 1 88 ? -8.862 2.900 6.042 1.00 97.12 88 GLU A N 1
ATOM 646 C CA . GLU A 1 88 ? -9.122 1.590 5.444 1.00 97.12 88 GLU A CA 1
ATOM 647 C C . GLU A 1 88 ? -7.842 1.048 4.785 1.00 97.12 88 GLU A C 1
ATOM 649 O O . GLU A 1 88 ? -7.097 1.819 4.163 1.00 97.12 88 GLU A O 1
ATOM 654 N N . PRO A 1 89 ? -7.545 -0.258 4.894 1.00 97.00 89 PRO A N 1
ATOM 655 C CA . PRO A 1 89 ? -6.4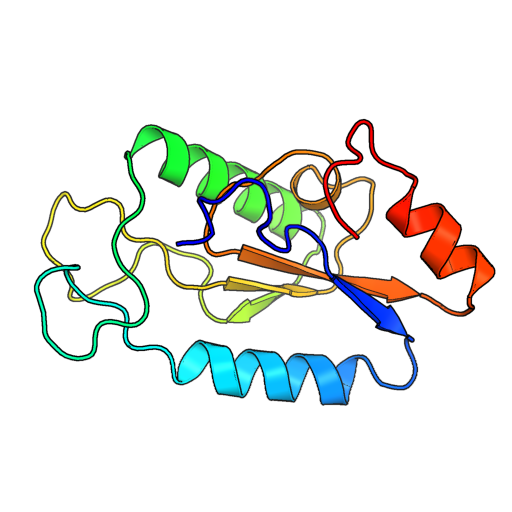15 -0.830 4.185 1.00 97.00 89 PRO A CA 1
ATOM 656 C C . PRO A 1 89 ? -6.657 -0.730 2.677 1.00 97.00 89 PRO A C 1
ATOM 658 O O . PRO A 1 89 ? -7.686 -1.167 2.162 1.00 97.00 89 PRO A O 1
ATOM 661 N N . THR A 1 90 ? -5.721 -0.096 1.981 1.00 98.38 90 THR A N 1
ATOM 662 C CA . THR A 1 90 ? -5.914 0.386 0.613 1.00 98.38 90 THR A CA 1
ATOM 663 C C . THR A 1 90 ? -4.905 -0.254 -0.326 1.00 98.38 90 THR A C 1
ATOM 665 O O . THR A 1 90 ? -3.717 -0.297 -0.020 1.00 98.38 90 THR A O 1
ATOM 668 N N . VAL A 1 91 ? -5.360 -0.727 -1.484 1.00 98.56 91 VAL A N 1
ATOM 669 C CA . VAL A 1 91 ? -4.489 -1.260 -2.544 1.00 98.56 91 VAL A CA 1
ATOM 670 C C . VAL A 1 91 ? -4.658 -0.391 -3.779 1.00 98.56 91 VAL A C 1
ATOM 672 O O . VAL A 1 91 ? -5.795 -0.110 -4.166 1.00 98.56 91 VAL A O 1
ATOM 675 N N . LEU A 1 92 ? -3.547 0.022 -4.393 1.00 98.19 92 LEU A N 1
ATOM 676 C CA . LEU A 1 92 ? -3.559 0.819 -5.619 1.00 98.19 92 LEU A CA 1
ATOM 677 C C . LEU A 1 92 ? -2.827 0.126 -6.759 1.00 98.19 92 LEU A C 1
ATOM 679 O O . LEU A 1 92 ? -1.812 -0.532 -6.547 1.00 98.19 92 LEU A O 1
ATOM 683 N N . THR A 1 93 ? -3.307 0.357 -7.973 1.00 98.56 93 THR A N 1
ATOM 684 C CA . THR A 1 93 ? -2.620 0.042 -9.231 1.00 98.56 93 THR A CA 1
ATOM 685 C C . THR A 1 93 ? -2.568 1.277 -10.126 1.00 98.56 93 THR A C 1
ATOM 687 O O . THR A 1 93 ? -3.113 2.327 -9.784 1.00 98.56 93 THR A O 1
ATOM 690 N N . GLY A 1 94 ? -1.884 1.184 -11.270 1.00 97.94 94 GLY A N 1
ATOM 691 C CA . GLY A 1 94 ? -1.718 2.330 -12.173 1.00 97.94 94 GLY A CA 1
ATOM 692 C C . GLY A 1 94 ? -0.857 3.445 -11.573 1.00 97.94 94 GLY A C 1
ATOM 693 O O . GLY A 1 94 ? -1.007 4.604 -11.941 1.00 97.94 94 GLY A O 1
ATOM 694 N N . VAL A 1 95 ? 0.005 3.094 -10.618 1.00 98.44 95 VAL A N 1
ATOM 695 C CA . VAL A 1 95 ? 0.972 3.993 -9.987 1.00 98.44 95 VAL A CA 1
ATOM 696 C C . VAL A 1 95 ? 2.306 3.943 -10.724 1.00 98.44 95 VAL A C 1
ATOM 698 O O . VAL A 1 95 ? 2.685 2.910 -11.280 1.00 98.44 95 VAL A O 1
ATOM 701 N N . ASP A 1 96 ? 3.043 5.048 -10.689 1.00 97.69 96 ASP A N 1
ATOM 702 C CA . ASP A 1 96 ? 4.405 5.125 -11.204 1.00 97.69 96 ASP A CA 1
ATOM 703 C C . ASP A 1 96 ? 5.272 6.065 -10.354 1.00 97.69 96 ASP A C 1
ATOM 705 O O . ASP A 1 96 ? 4.801 6.756 -9.450 1.00 97.69 96 ASP A O 1
ATOM 709 N N . HIS A 1 97 ? 6.567 6.099 -10.654 1.00 96.88 97 HIS A N 1
ATOM 710 C CA . HIS A 1 97 ? 7.565 6.876 -9.918 1.00 96.88 97 HIS A CA 1
ATOM 711 C C . HIS A 1 97 ? 7.446 8.401 -10.071 1.00 96.88 97 HIS A C 1
ATOM 713 O O . HIS A 1 97 ? 8.252 9.130 -9.493 1.00 96.88 97 HIS A O 1
ATOM 719 N N . SER A 1 98 ? 6.492 8.914 -10.848 1.00 96.62 98 SER A N 1
ATOM 720 C CA . SER A 1 98 ? 6.159 10.340 -10.842 1.00 96.62 98 SER A CA 1
ATOM 721 C C . SER A 1 98 ? 5.243 10.719 -9.673 1.00 96.62 98 SER A C 1
ATOM 723 O O . SER A 1 98 ? 5.164 11.903 -9.334 1.00 96.62 98 SER A O 1
ATOM 725 N N . MET A 1 99 ? 4.556 9.745 -9.066 1.00 98.06 99 MET A N 1
ATOM 726 C CA . MET A 1 99 ? 3.597 9.945 -7.977 1.00 98.06 99 MET A CA 1
ATOM 727 C C . MET A 1 99 ? 4.290 9.927 -6.613 1.00 98.06 99 MET A C 1
ATOM 729 O O . MET A 1 99 ? 5.209 9.136 -6.380 1.00 98.06 99 MET A O 1
ATOM 733 N N . THR A 1 100 ? 3.815 10.755 -5.682 1.00 97.25 100 THR A N 1
ATOM 734 C CA . THR A 1 100 ? 4.408 10.875 -4.339 1.00 97.25 100 THR A CA 1
ATOM 735 C C . THR A 1 100 ? 4.363 9.545 -3.589 1.00 97.25 100 THR A C 1
ATOM 737 O O . THR A 1 100 ? 5.340 9.167 -2.950 1.00 97.25 100 THR A O 1
ATOM 740 N N . ILE A 1 101 ? 3.279 8.781 -3.753 1.00 96.81 101 ILE A N 1
ATOM 741 C CA . ILE A 1 101 ? 3.079 7.467 -3.124 1.00 96.81 101 ILE A CA 1
ATOM 742 C C . ILE A 1 101 ? 4.145 6.415 -3.498 1.00 96.81 101 ILE A C 1
ATOM 744 O O . ILE A 1 101 ? 4.298 5.424 -2.795 1.00 96.81 101 ILE A O 1
ATOM 748 N N . MET A 1 102 ? 4.885 6.621 -4.595 1.00 96.94 102 MET A N 1
ATOM 749 C CA . MET A 1 102 ? 5.972 5.740 -5.050 1.00 96.94 102 MET A CA 1
ATOM 750 C C . MET A 1 102 ? 7.373 6.278 -4.717 1.00 96.94 102 MET A C 1
ATOM 752 O O . MET A 1 102 ? 8.374 5.613 -5.004 1.00 96.94 102 MET A O 1
ATOM 756 N N . ARG A 1 103 ? 7.463 7.486 -4.149 1.00 94.50 103 ARG A N 1
ATOM 757 C CA . ARG A 1 103 ? 8.721 8.203 -3.889 1.00 94.50 103 ARG A CA 1
ATOM 758 C C . ARG A 1 103 ? 8.960 8.481 -2.415 1.00 94.50 103 ARG A C 1
ATOM 760 O O . ARG A 1 103 ? 10.098 8.365 -1.969 1.00 94.50 103 ARG A O 1
ATOM 767 N N . GLU A 1 104 ? 7.903 8.816 -1.693 1.00 93.00 104 GLU A N 1
ATOM 768 C CA . GLU A 1 104 ? 7.934 9.179 -0.282 1.00 93.00 104 GLU A CA 1
ATOM 769 C C . GLU A 1 104 ? 7.319 8.076 0.582 1.00 93.00 104 GLU A C 1
ATOM 771 O O . GLU A 1 104 ? 6.502 7.276 0.122 1.00 93.00 104 GLU A O 1
ATOM 776 N N . GLU A 1 105 ? 7.692 8.056 1.859 1.00 90.38 105 GLU A N 1
ATOM 777 C CA . GLU A 1 105 ? 7.136 7.121 2.835 1.00 90.38 105 GLU A CA 1
ATOM 778 C C . GLU A 1 105 ? 5.701 7.540 3.195 1.00 90.38 105 GLU A C 1
ATOM 780 O O . GLU A 1 105 ? 5.465 8.613 3.759 1.00 90.38 105 GLU A O 1
ATOM 785 N N . THR A 1 106 ? 4.719 6.704 2.849 1.00 92.81 106 THR A N 1
ATOM 786 C CA . THR A 1 106 ? 3.306 6.970 3.167 1.00 92.81 106 THR A CA 1
ATOM 787 C C . THR A 1 106 ? 3.006 6.581 4.6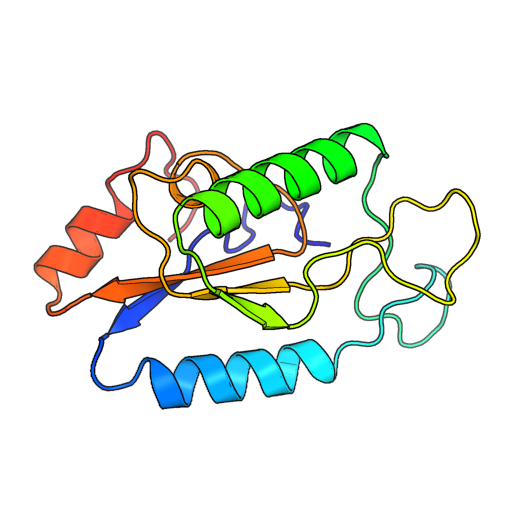13 1.00 92.81 106 THR A C 1
ATOM 789 O O . THR A 1 106 ? 2.201 7.239 5.284 1.00 92.81 106 THR A O 1
ATOM 792 N N . PHE A 1 107 ? 3.693 5.549 5.117 1.00 92.56 107 PHE A N 1
ATOM 793 C CA . PHE A 1 107 ? 3.660 5.119 6.515 1.00 92.56 107 PHE A CA 1
ATOM 794 C C . PHE A 1 107 ? 2.224 4.911 7.022 1.00 92.56 107 PHE A C 1
ATOM 796 O O . PHE A 1 107 ? 1.796 5.413 8.070 1.00 92.56 107 PHE A O 1
ATOM 803 N N . GLY A 1 108 ? 1.446 4.208 6.205 1.00 94.06 108 GLY A N 1
ATOM 804 C CA . GLY A 1 108 ? 0.025 3.969 6.393 1.00 94.06 108 GLY A CA 1
ATOM 805 C C . GLY A 1 108 ? -0.393 2.631 5.797 1.00 94.06 108 GLY A C 1
ATOM 806 O O . GLY A 1 108 ? 0.416 1.956 5.165 1.00 94.06 108 GLY A O 1
ATOM 807 N N . PRO A 1 109 ? -1.648 2.202 5.998 1.00 96.00 109 PRO A N 1
ATOM 808 C CA . PRO A 1 109 ? -2.122 0.911 5.515 1.00 96.00 109 PRO A CA 1
ATOM 809 C C . PRO A 1 109 ? -2.429 0.978 4.010 1.00 96.00 109 PRO A C 1
ATOM 811 O O . PRO A 1 109 ? -3.568 0.786 3.595 1.00 96.00 109 PRO A O 1
ATOM 814 N N . VAL A 1 110 ? -1.425 1.298 3.196 1.00 97.44 110 VAL A N 1
ATOM 815 C CA . VAL A 1 110 ? -1.554 1.521 1.757 1.00 97.44 110 VAL A CA 1
ATOM 816 C C . VAL A 1 110 ? -0.495 0.717 1.014 1.00 97.44 110 VAL A C 1
ATOM 818 O O . VAL A 1 110 ? 0.681 0.798 1.343 1.00 97.44 110 VAL A O 1
ATOM 821 N N . LEU A 1 111 ? -0.919 -0.050 0.011 1.00 97.81 111 LEU A N 1
ATOM 822 C CA . LEU A 1 111 ? -0.051 -0.868 -0.827 1.00 97.81 111 LEU A CA 1
ATOM 823 C C . LEU A 1 111 ? -0.178 -0.439 -2.297 1.00 97.81 111 LEU A C 1
ATOM 825 O O . LEU A 1 111 ? -1.106 -0.878 -2.986 1.00 97.81 111 LEU A O 1
ATOM 829 N N . PRO A 1 112 ? 0.730 0.412 -2.796 1.00 97.94 112 PRO A N 1
ATOM 830 C CA . PRO A 1 112 ? 0.831 0.702 -4.216 1.00 97.94 112 PRO A CA 1
ATOM 831 C C . PRO A 1 112 ? 1.527 -0.456 -4.954 1.00 97.94 112 PRO A C 1
ATOM 833 O O . PRO A 1 112 ? 2.576 -0.952 -4.531 1.00 97.94 112 PRO A O 1
ATOM 836 N N . VAL A 1 113 ? 0.932 -0.893 -6.066 1.00 98.50 113 VAL A N 1
ATOM 837 C CA . VAL A 1 113 ? 1.417 -1.993 -6.908 1.00 98.50 113 VAL A CA 1
ATOM 838 C C . VAL A 1 113 ? 1.744 -1.468 -8.307 1.00 98.50 113 VAL A C 1
ATOM 840 O O . VAL A 1 113 ? 0.856 -1.041 -9.048 1.00 98.50 113 VAL A O 1
ATOM 843 N N . MET A 1 114 ? 3.024 -1.525 -8.675 1.00 98.38 114 MET A N 1
ATOM 844 C CA . MET A 1 114 ? 3.545 -1.125 -9.983 1.00 98.38 114 MET A CA 1
ATOM 845 C C . MET A 1 114 ? 4.024 -2.352 -10.763 1.00 98.38 114 MET A C 1
ATOM 847 O O . MET A 1 114 ? 4.630 -3.266 -10.206 1.00 98.38 114 MET A O 1
ATOM 851 N N . THR A 1 115 ? 3.772 -2.389 -12.069 1.00 98.44 115 THR A N 1
ATOM 852 C CA . THR A 1 115 ? 4.218 -3.503 -12.912 1.00 98.44 115 THR A CA 1
ATOM 853 C C . THR A 1 115 ? 5.629 -3.306 -13.460 1.00 98.44 115 THR A C 1
ATOM 855 O O . THR A 1 115 ? 6.031 -2.177 -13.733 1.00 98.44 115 THR A O 1
ATOM 858 N N . PHE A 1 116 ? 6.341 -4.404 -13.713 1.00 98.38 116 PHE A N 1
ATOM 859 C CA . PHE A 1 116 ? 7.590 -4.429 -14.486 1.00 98.38 116 PHE A CA 1
ATOM 860 C C . PHE A 1 116 ? 7.560 -5.518 -15.573 1.00 98.38 116 PHE A C 1
ATOM 862 O O . PHE A 1 116 ? 6.730 -6.435 -15.526 1.00 98.38 116 PHE A O 1
ATOM 869 N N . ARG A 1 117 ? 8.471 -5.421 -16.548 1.00 97.94 117 ARG A N 1
ATOM 870 C CA . ARG A 1 117 ? 8.549 -6.307 -17.724 1.00 97.94 117 ARG A CA 1
ATOM 871 C C . ARG A 1 117 ? 9.678 -7.324 -17.662 1.00 97.94 117 ARG A C 1
ATOM 873 O O . ARG A 1 117 ? 9.510 -8.439 -18.144 1.00 97.94 117 ARG A O 1
ATOM 880 N N . ASP A 1 118 ? 10.819 -6.944 -17.099 1.00 97.88 118 ASP A N 1
ATOM 881 C CA . ASP A 1 118 ? 12.000 -7.796 -16.979 1.00 97.88 118 ASP A CA 1
ATOM 882 C C . ASP A 1 118 ? 12.739 -7.570 -15.652 1.00 97.88 118 ASP A C 1
ATOM 884 O O . ASP A 1 118 ? 12.451 -6.639 -14.899 1.00 97.88 118 ASP A O 1
ATOM 888 N N . GLU A 1 119 ? 13.664 -8.478 -15.342 1.00 96.81 119 GLU A N 1
ATOM 889 C CA . GLU A 1 119 ? 14.426 -8.466 -14.091 1.00 96.81 119 GLU A CA 1
ATOM 890 C C . GLU A 1 119 ? 15.253 -7.183 -13.928 1.00 96.81 119 GLU A C 1
ATOM 892 O O . GLU A 1 119 ? 15.257 -6.583 -12.852 1.00 96.81 119 GLU A O 1
ATOM 897 N N . ASP A 1 120 ? 15.885 -6.708 -15.005 1.00 97.81 120 ASP A N 1
ATOM 898 C CA . ASP A 1 120 ? 16.674 -5.478 -14.968 1.00 97.81 120 ASP A CA 1
ATOM 899 C C . ASP A 1 120 ? 15.786 -4.264 -14.650 1.00 97.81 120 ASP A C 1
ATOM 901 O O . ASP A 1 120 ? 16.193 -3.364 -13.914 1.00 97.81 120 ASP A O 1
ATOM 905 N N . GLU A 1 121 ? 14.566 -4.211 -15.191 1.00 97.31 121 GLU A N 1
ATOM 906 C CA . GLU A 1 121 ? 13.575 -3.189 -14.861 1.00 97.31 121 GLU A CA 1
ATOM 907 C C . GLU A 1 121 ? 13.144 -3.261 -13.401 1.00 97.31 121 GLU A C 1
ATOM 909 O O . GLU A 1 121 ? 13.119 -2.221 -12.743 1.00 97.31 121 GLU A O 1
ATOM 914 N N . ALA A 1 122 ? 12.887 -4.458 -12.871 1.00 96.31 122 ALA A N 1
ATOM 915 C CA . ALA A 1 122 ? 12.545 -4.633 -11.462 1.00 96.31 122 ALA A CA 1
ATOM 916 C C . ALA A 1 122 ? 13.645 -4.085 -10.539 1.00 96.31 122 ALA A C 1
ATOM 918 O O . ALA A 1 122 ? 13.355 -3.316 -9.622 1.00 96.31 122 ALA A O 1
ATOM 919 N N . VAL A 1 123 ? 14.912 -4.413 -10.815 1.00 96.50 123 VAL A N 1
ATOM 920 C CA . VAL A 1 123 ? 16.060 -3.930 -10.030 1.00 96.50 123 VAL A CA 1
ATOM 921 C C . VAL A 1 123 ? 16.216 -2.413 -10.148 1.00 96.50 123 VAL A C 1
ATOM 923 O O . VAL A 1 123 ? 16.461 -1.740 -9.144 1.00 96.50 123 VAL A O 1
ATOM 926 N N . ARG A 1 124 ? 16.057 -1.845 -11.351 1.00 96.88 124 ARG A N 1
ATOM 927 C CA . ARG A 1 124 ? 16.104 -0.385 -11.540 1.00 96.88 124 ARG A CA 1
ATOM 928 C C . ARG A 1 124 ? 14.999 0.322 -10.759 1.00 96.88 124 ARG A C 1
ATOM 930 O O . ARG A 1 124 ? 15.291 1.307 -10.093 1.00 96.88 124 ARG A O 1
ATOM 937 N N . LEU A 1 125 ? 13.761 -0.171 -10.820 1.00 96.31 125 LEU A N 1
ATOM 938 C CA . LEU A 1 125 ? 12.626 0.420 -10.105 1.00 96.31 125 LEU A CA 1
ATOM 939 C C . LEU A 1 125 ? 12.787 0.288 -8.585 1.00 96.31 125 LEU A C 1
ATOM 941 O O . LEU A 1 125 ? 12.607 1.259 -7.854 1.00 96.31 125 LEU A O 1
ATOM 945 N N . ALA A 1 126 ? 13.207 -0.874 -8.085 1.00 94.31 126 ALA A N 1
ATOM 946 C CA . ALA A 1 126 ? 13.457 -1.054 -6.657 1.00 94.31 126 ALA A CA 1
ATOM 947 C C . ALA A 1 126 ? 14.480 -0.031 -6.122 1.00 94.31 126 ALA A C 1
ATOM 949 O O . ALA A 1 126 ? 14.229 0.613 -5.097 1.00 94.31 126 ALA A O 1
ATOM 950 N N . ASN A 1 127 ? 15.570 0.178 -6.869 1.00 94.62 127 ASN A N 1
ATOM 951 C CA . ASN A 1 127 ? 16.665 1.085 -6.515 1.00 94.62 127 ASN A CA 1
ATOM 952 C C . ASN A 1 127 ? 16.408 2.566 -6.836 1.00 94.62 127 ASN A C 1
ATOM 954 O O . ASN A 1 127 ? 17.175 3.414 -6.385 1.00 94.62 127 ASN A O 1
ATOM 958 N N . ASP A 1 128 ? 15.365 2.913 -7.597 1.00 94.25 128 ASP A N 1
ATOM 959 C CA . ASP A 1 128 ? 15.005 4.309 -7.879 1.00 94.25 128 ASP A CA 1
ATOM 960 C C . ASP A 1 128 ? 14.260 4.924 -6.679 1.00 94.25 128 ASP A C 1
ATOM 962 O O . ASP A 1 128 ? 13.060 5.209 -6.698 1.00 94.25 128 ASP A O 1
ATOM 966 N N . SER A 1 129 ? 14.994 5.053 -5.576 1.00 89.94 129 SER A N 1
ATOM 967 C CA . SER A 1 129 ? 14.559 5.581 -4.289 1.00 89.94 129 SER A CA 1
ATOM 968 C C . SER A 1 129 ? 15.763 6.142 -3.528 1.00 89.94 129 SER A C 1
ATOM 970 O O . SER A 1 129 ? 16.860 5.596 -3.644 1.00 89.94 129 SER A O 1
ATOM 972 N N . PRO A 1 130 ? 15.594 7.199 -2.715 1.00 88.19 130 PRO A N 1
ATOM 973 C CA . PRO A 1 130 ? 16.643 7.633 -1.794 1.00 88.19 130 PRO A CA 1
ATOM 974 C C . PRO A 1 130 ? 16.810 6.691 -0.582 1.00 88.19 130 PRO A C 1
ATOM 976 O O . PRO A 1 130 ? 17.729 6.891 0.213 1.00 88.19 130 PRO A O 1
ATOM 979 N N . PHE A 1 131 ? 15.929 5.696 -0.410 1.00 88.81 131 PHE A N 1
ATOM 980 C CA . PHE A 1 131 ? 15.919 4.758 0.719 1.00 88.81 131 PHE A CA 1
ATOM 981 C C . PHE A 1 131 ? 16.585 3.411 0.376 1.00 88.81 131 PHE A C 1
ATOM 983 O O . PHE A 1 131 ? 16.774 3.075 -0.789 1.00 88.81 131 PHE A O 1
ATOM 990 N N . GLY A 1 132 ? 16.920 2.612 1.401 1.00 85.25 132 GLY A N 1
ATOM 991 C CA . GLY A 1 132 ? 17.600 1.317 1.223 1.00 85.25 132 GLY A CA 1
ATOM 992 C C . GLY A 1 132 ? 17.603 0.411 2.458 1.00 85.25 132 GLY A C 1
ATOM 993 O O . GLY A 1 132 ? 18.611 -0.227 2.744 1.00 85.25 132 GLY A O 1
ATOM 994 N N . LEU A 1 133 ? 16.513 0.404 3.237 1.00 81.69 133 LEU A N 1
ATOM 995 C CA . LEU A 1 133 ? 16.443 -0.327 4.510 1.00 81.69 133 LEU A CA 1
ATOM 996 C C . LEU A 1 133 ? 16.212 -1.837 4.327 1.00 81.69 133 LEU A C 1
ATOM 998 O O . LEU A 1 133 ? 16.904 -2.643 4.946 1.00 81.69 133 LEU A O 1
ATOM 1002 N N . THR A 1 134 ? 15.249 -2.211 3.485 1.00 76.25 134 THR A N 1
ATOM 1003 C CA . THR A 1 134 ? 14.878 -3.601 3.171 1.00 76.25 134 THR A CA 1
ATOM 1004 C C . THR A 1 134 ? 14.379 -3.701 1.730 1.00 76.25 134 THR A C 1
ATOM 1006 O O . THR A 1 134 ? 13.856 -2.717 1.203 1.00 76.25 134 THR A O 1
ATOM 1009 N N . ALA A 1 135 ? 14.515 -4.882 1.122 1.00 69.38 135 ALA A N 1
ATOM 1010 C CA . ALA A 1 135 ? 13.987 -5.226 -0.199 1.00 69.38 135 ALA A CA 1
ATOM 1011 C C . ALA A 1 135 ? 13.417 -6.649 -0.189 1.00 69.38 135 ALA A C 1
ATOM 1013 O O . ALA A 1 135 ? 14.005 -7.498 0.522 1.00 69.38 135 ALA A O 1
#